Protein AF-A0A929XEB8-F1 (afdb_monomer_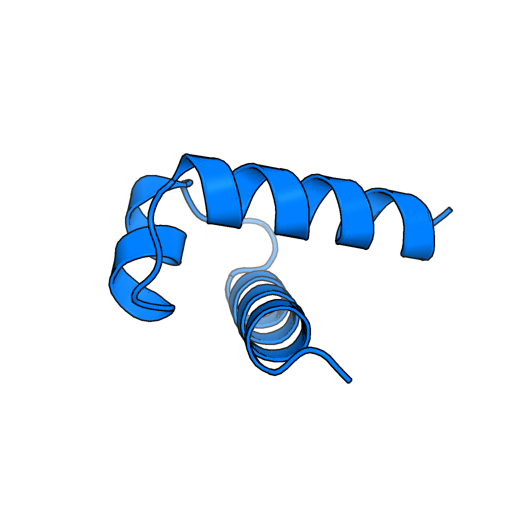lite)

Sequence (48 aa):
MNNYLAATQALLFVAGDDGLTLEEISYVVGIDKTAVRQLLEELMEQLK

Structure (mmCIF, N/CA/C/O backbone):
data_AF-A0A929XEB8-F1
#
_entry.id   AF-A0A929XEB8-F1
#
loop_
_atom_site.group_PDB
_atom_site.id
_atom_site.type_symbol
_atom_site.label_atom_id
_atom_site.label_alt_id
_atom_site.label_comp_id
_atom_site.label_asym_id
_atom_site.label_entity_id
_atom_site.label_seq_id
_atom_site.pdbx_PDB_ins_code
_atom_site.Cartn_x
_atom_site.Cartn_y
_atom_site.Cartn_z
_atom_site.occupancy
_atom_site.B_iso_or_equiv
_atom_site.auth_seq_id
_atom_site.auth_comp_id
_atom_site.auth_asym_id
_atom_site.auth_atom_id
_atom_site.pdbx_PDB_model_num
ATOM 1 N N . MET A 1 1 ? -8.665 -11.969 6.825 1.00 50.19 1 MET A N 1
ATOM 2 C CA . MET A 1 1 ? -7.526 -11.216 6.263 1.00 50.19 1 MET A CA 1
ATOM 3 C C . MET A 1 1 ? -8.126 -10.162 5.349 1.00 50.19 1 MET A C 1
ATOM 5 O O . MET A 1 1 ? -8.910 -10.532 4.486 1.00 50.19 1 MET A O 1
ATOM 9 N N . ASN A 1 2 ? -7.931 -8.876 5.643 1.00 71.88 2 ASN A N 1
ATOM 10 C CA . ASN A 1 2 ? -8.609 -7.790 4.929 1.00 71.88 2 ASN A CA 1
ATOM 11 C C . ASN A 1 2 ? -8.103 -7.785 3.473 1.00 71.88 2 ASN A C 1
ATOM 13 O O . ASN A 1 2 ? -6.905 -7.602 3.265 1.00 71.88 2 ASN A O 1
ATOM 17 N N . ASN A 1 3 ? -8.966 -8.051 2.481 1.00 85.31 3 ASN A N 1
ATOM 18 C CA . ASN A 1 3 ? -8.541 -8.254 1.081 1.00 85.31 3 ASN A CA 1
ATOM 19 C C . ASN A 1 3 ? -7.709 -7.077 0.545 1.00 85.31 3 ASN A C 1
ATOM 21 O O . ASN A 1 3 ? -6.766 -7.277 -0.215 1.00 85.31 3 ASN A O 1
ATOM 25 N N . TYR A 1 4 ? -8.021 -5.863 0.997 1.00 90.38 4 TYR A N 1
ATOM 26 C CA . TYR A 1 4 ? -7.303 -4.653 0.616 1.00 90.38 4 TYR A CA 1
ATOM 27 C C . TYR A 1 4 ? -5.895 -4.566 1.213 1.00 90.38 4 TYR A C 1
ATOM 29 O O . TYR A 1 4 ? -4.987 -4.110 0.533 1.00 90.38 4 TYR A O 1
ATOM 37 N N . LEU A 1 5 ? -5.678 -5.054 2.439 1.00 90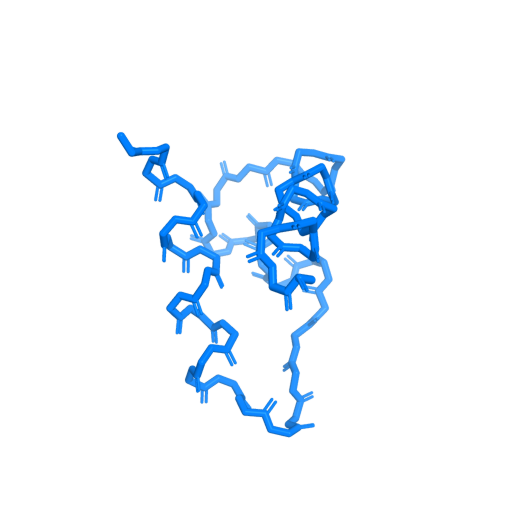.38 5 LEU A N 1
ATOM 38 C CA . LEU A 1 5 ? -4.349 -5.048 3.060 1.00 90.38 5 LEU A CA 1
ATOM 39 C C . LEU A 1 5 ? -3.393 -5.983 2.309 1.00 90.38 5 LEU A C 1
ATOM 41 O O . LEU A 1 5 ? -2.278 -5.591 1.976 1.00 90.38 5 LEU A O 1
ATOM 45 N N . ALA A 1 6 ? -3.861 -7.190 1.976 1.00 91.81 6 ALA A N 1
ATOM 46 C CA . ALA A 1 6 ? -3.081 -8.156 1.205 1.00 91.81 6 ALA A CA 1
ATOM 47 C C . ALA A 1 6 ? -2.780 -7.651 -0.219 1.00 91.81 6 ALA A C 1
ATOM 49 O O . ALA A 1 6 ? -1.666 -7.819 -0.712 1.00 91.81 6 ALA A O 1
ATOM 50 N N . ALA A 1 7 ? -3.750 -6.995 -0.867 1.00 93.19 7 ALA A N 1
ATOM 51 C CA . ALA A 1 7 ? -3.550 -6.385 -2.180 1.00 93.19 7 ALA A CA 1
ATOM 52 C C . ALA A 1 7 ? -2.513 -5.250 -2.129 1.00 93.19 7 ALA A C 1
ATOM 54 O O . ALA A 1 7 ? -1.581 -5.241 -2.930 1.00 93.19 7 ALA A O 1
ATOM 55 N N . THR A 1 8 ? -2.621 -4.340 -1.158 1.00 94.06 8 THR A N 1
ATOM 56 C CA . THR A 1 8 ? -1.661 -3.241 -0.968 1.00 94.06 8 THR A CA 1
ATOM 57 C C . THR A 1 8 ? -0.252 -3.762 -0.671 1.00 94.06 8 THR A C 1
ATOM 59 O O . THR A 1 8 ? 0.711 -3.277 -1.260 1.00 94.06 8 THR A O 1
ATOM 62 N N . GLN A 1 9 ? -0.115 -4.794 0.168 1.00 93.12 9 GLN A N 1
ATOM 63 C CA . GLN A 1 9 ? 1.168 -5.464 0.420 1.00 93.12 9 GLN A CA 1
ATOM 64 C C . GLN A 1 9 ? 1.785 -6.039 -0.860 1.00 93.12 9 GLN A C 1
ATOM 66 O O . GLN A 1 9 ? 2.964 -5.817 -1.126 1.00 93.12 9 GLN A O 1
ATOM 71 N N . ALA A 1 10 ? 0.998 -6.764 -1.661 1.00 94.00 10 ALA A N 1
ATOM 72 C CA . ALA A 1 10 ? 1.479 -7.356 -2.906 1.00 94.00 10 ALA A CA 1
ATOM 73 C C . ALA A 1 10 ? 1.921 -6.287 -3.918 1.00 94.00 10 ALA A C 1
ATOM 75 O O . ALA A 1 10 ? 2.947 -6.455 -4.574 1.00 94.00 10 ALA A O 1
ATOM 76 N N . LEU A 1 11 ? 1.185 -5.175 -4.013 1.00 94.69 11 LEU A N 1
ATOM 77 C CA . LEU A 1 11 ? 1.547 -4.050 -4.878 1.00 94.69 11 LEU A CA 1
ATOM 78 C C . LEU A 1 11 ? 2.882 -3.427 -4.471 1.00 94.69 11 LEU A C 1
ATOM 80 O O . LEU A 1 11 ? 3.752 -3.249 -5.320 1.00 94.69 11 LEU A O 1
ATOM 84 N N . LEU A 1 12 ? 3.071 -3.154 -3.179 1.00 94.75 12 LEU A N 1
ATOM 85 C CA . LEU A 1 12 ? 4.326 -2.600 -2.665 1.00 94.75 12 LEU A CA 1
ATOM 86 C C . LEU A 1 12 ? 5.500 -3.569 -2.832 1.00 94.75 12 LEU A C 1
ATOM 88 O O . LEU A 1 12 ? 6.603 -3.142 -3.158 1.00 94.75 12 LEU A O 1
ATOM 92 N N . PHE A 1 13 ? 5.262 -4.871 -2.664 1.00 94.69 13 PHE A N 1
ATOM 93 C CA . PHE A 1 13 ? 6.283 -5.892 -2.889 1.00 94.69 13 PHE A CA 1
ATOM 94 C C . PHE A 1 13 ? 6.784 -5.899 -4.340 1.00 94.69 13 PHE A C 1
ATOM 96 O O . PHE A 1 13 ? 7.982 -6.028 -4.572 1.00 94.69 13 PHE A O 1
ATOM 103 N N . VAL A 1 14 ? 5.879 -5.744 -5.312 1.00 95.56 14 VAL A N 1
ATOM 104 C CA . VAL A 1 14 ? 6.236 -5.674 -6.739 1.00 95.56 14 VAL A CA 1
ATOM 105 C C . VAL A 1 14 ? 6.910 -4.347 -7.091 1.00 95.56 14 VAL A C 1
ATOM 107 O O . VAL A 1 14 ? 7.838 -4.346 -7.895 1.00 95.56 14 VAL A O 1
ATOM 110 N N . ALA A 1 15 ? 6.464 -3.237 -6.498 1.00 95.75 15 ALA A N 1
ATOM 111 C CA . ALA A 1 15 ? 7.042 -1.915 -6.734 1.00 95.75 15 ALA A CA 1
ATOM 112 C C . ALA A 1 15 ? 8.484 -1.788 -6.218 1.00 95.75 15 ALA A C 1
ATOM 114 O O . ALA A 1 15 ? 9.276 -1.038 -6.785 1.00 95.75 15 ALA A O 1
ATOM 115 N N . GLY A 1 16 ? 8.835 -2.531 -5.163 1.00 94.38 16 GLY A N 1
ATOM 116 C CA . GLY A 1 16 ? 10.187 -2.539 -4.613 1.00 94.38 16 G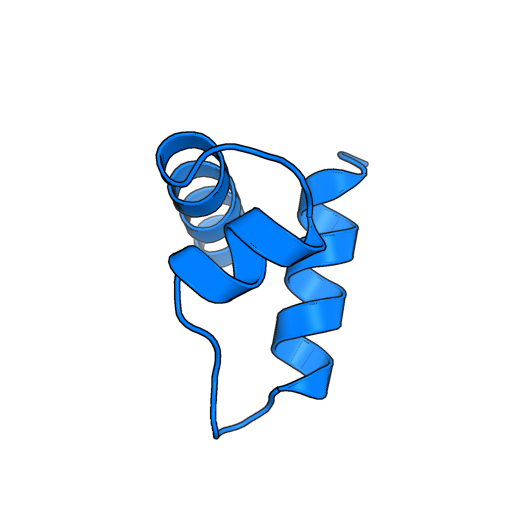LY A CA 1
ATOM 117 C C . GLY A 1 16 ? 10.653 -1.136 -4.214 1.00 94.38 16 GLY A C 1
ATOM 118 O O . GLY A 1 16 ? 9.917 -0.390 -3.568 1.00 94.38 16 GLY A O 1
ATOM 119 N N . ASP A 1 17 ? 11.875 -0.787 -4.616 1.00 95.12 17 ASP A N 1
ATOM 120 C CA . ASP A 1 17 ? 12.532 0.468 -4.232 1.00 95.12 17 ASP A CA 1
ATOM 121 C C . ASP A 1 17 ? 11.944 1.713 -4.921 1.00 95.12 17 ASP A C 1
ATOM 123 O O . ASP A 1 17 ? 12.093 2.819 -4.399 1.00 95.12 17 ASP A O 1
ATOM 127 N N . ASP A 1 18 ? 11.248 1.550 -6.053 1.00 95.31 18 ASP A N 1
ATOM 128 C CA . ASP A 1 18 ? 10.588 2.663 -6.753 1.00 95.31 18 ASP A CA 1
ATOM 129 C C . ASP A 1 18 ? 9.364 3.170 -5.969 1.00 95.31 18 ASP A C 1
ATOM 131 O O . ASP A 1 18 ? 8.998 4.346 -6.047 1.00 95.31 18 ASP A O 1
ATOM 135 N N . GLY A 1 19 ? 8.757 2.292 -5.164 1.00 94.62 19 GLY A N 1
ATOM 136 C CA . GLY A 1 19 ? 7.570 2.594 -4.378 1.00 94.62 19 GLY A CA 1
ATOM 137 C C . GLY A 1 19 ? 6.340 2.923 -5.232 1.00 94.62 19 GLY A C 1
ATOM 138 O O . GLY A 1 19 ? 6.309 2.732 -6.445 1.00 94.62 19 GLY A O 1
ATOM 139 N N . LEU A 1 20 ? 5.281 3.385 -4.567 1.00 96.38 20 LEU A N 1
ATOM 140 C CA . LEU A 1 20 ? 4.034 3.823 -5.197 1.00 96.38 20 LEU A CA 1
ATOM 141 C C . LEU A 1 20 ? 3.481 5.036 -4.452 1.00 96.38 20 LEU A C 1
ATOM 143 O O . LEU A 1 20 ? 3.577 5.134 -3.224 1.00 96.38 20 LEU A O 1
ATO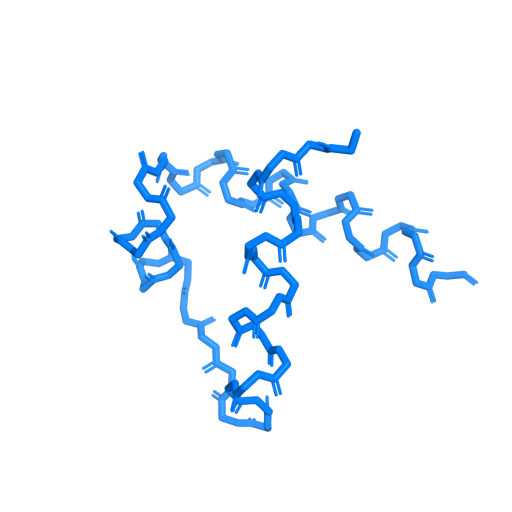M 147 N N . THR A 1 21 ? 2.849 5.941 -5.186 1.00 96.81 21 THR A N 1
ATOM 148 C CA . THR A 1 21 ? 2.074 7.044 -4.610 1.00 96.81 21 THR A CA 1
ATOM 149 C C . THR A 1 21 ? 0.736 6.550 -4.051 1.00 96.81 21 THR A C 1
ATOM 151 O O . THR A 1 21 ? 0.208 5.505 -4.442 1.00 96.81 21 THR A O 1
ATOM 154 N N . LEU A 1 22 ? 0.129 7.328 -3.147 1.00 96.19 22 LEU A N 1
ATOM 155 C CA . LEU A 1 22 ? -1.207 7.019 -2.619 1.00 96.19 22 LEU A CA 1
ATOM 156 C C . LEU A 1 22 ? -2.267 7.024 -3.728 1.00 96.19 22 LEU A C 1
ATOM 158 O O . LEU A 1 22 ? -3.222 6.252 -3.675 1.00 96.19 22 LEU A O 1
ATOM 162 N N . GLU A 1 23 ? -2.098 7.893 -4.724 1.00 96.81 23 GLU A N 1
ATOM 163 C CA . GLU A 1 23 ? -2.908 7.979 -5.935 1.00 96.81 23 GLU A CA 1
ATOM 164 C C . GLU A 1 23 ? -2.906 6.664 -6.722 1.00 96.81 23 GLU A C 1
ATOM 166 O O . GLU A 1 23 ? -3.976 6.164 -7.068 1.00 96.81 23 GLU A O 1
ATOM 171 N N . GLU A 1 24 ? -1.728 6.096 -6.982 1.00 97.00 24 GLU A N 1
ATOM 172 C CA . GLU A 1 24 ? -1.578 4.855 -7.749 1.00 97.00 24 GLU A CA 1
ATOM 173 C C . GLU A 1 24 ? -2.174 3.663 -7.003 1.00 97.00 24 GLU A C 1
ATOM 17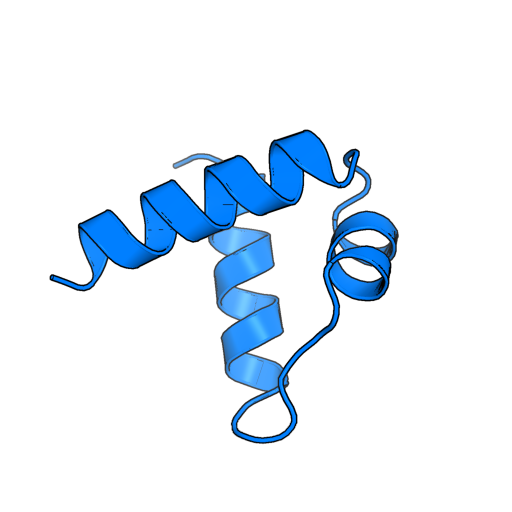5 O O . GLU A 1 24 ? -2.925 2.878 -7.584 1.00 97.00 24 GLU A O 1
ATOM 180 N N . ILE A 1 25 ? -1.921 3.561 -5.696 1.00 96.38 25 ILE A N 1
ATOM 181 C CA . ILE A 1 25 ? -2.494 2.493 -4.870 1.00 96.38 25 ILE A CA 1
ATOM 182 C C . ILE A 1 25 ? -4.020 2.631 -4.814 1.00 96.38 25 ILE A C 1
ATOM 184 O O . ILE A 1 25 ? -4.733 1.648 -4.999 1.00 96.38 25 ILE A O 1
ATOM 188 N N . SER A 1 26 ? -4.538 3.846 -4.616 1.00 96.94 26 SER A N 1
ATOM 189 C CA . SER A 1 26 ? -5.980 4.128 -4.605 1.00 96.94 26 SER A CA 1
ATOM 190 C C . SER A 1 26 ? -6.644 3.722 -5.922 1.00 96.94 26 SER A C 1
ATOM 192 O O . SER A 1 26 ? -7.687 3.064 -5.909 1.00 96.94 26 SER A O 1
ATOM 194 N N . TYR A 1 27 ? -6.010 4.044 -7.052 1.00 96.62 27 TYR A N 1
ATOM 195 C CA . TYR A 1 27 ? -6.492 3.677 -8.380 1.00 96.62 27 TYR A CA 1
ATOM 196 C C . TYR A 1 27 ? -6.546 2.157 -8.590 1.00 96.62 27 TYR A C 1
ATOM 198 O O . TYR A 1 27 ? -7.550 1.649 -9.087 1.00 96.62 27 TYR A O 1
ATOM 206 N N . VAL A 1 28 ? -5.500 1.425 -8.194 1.00 94.56 28 VAL A N 1
ATOM 207 C CA . VAL A 1 28 ? -5.420 -0.030 -8.414 1.00 94.56 28 VAL A CA 1
ATOM 208 C C . VAL A 1 28 ? -6.299 -0.813 -7.437 1.00 94.56 28 VAL A C 1
ATOM 210 O O . VAL A 1 28 ? -6.959 -1.773 -7.830 1.00 94.56 28 VAL A O 1
ATOM 213 N N . VAL A 1 29 ? -6.321 -0.417 -6.164 1.00 92.50 29 VAL A N 1
ATOM 214 C CA . VAL A 1 29 ? -7.058 -1.116 -5.098 1.00 92.50 29 VAL A CA 1
ATOM 215 C C . VAL A 1 29 ? -8.552 -0.760 -5.113 1.00 92.50 29 VAL A C 1
ATOM 217 O O . VAL A 1 29 ? -9.373 -1.530 -4.616 1.00 92.50 29 VAL A O 1
ATOM 220 N N . GLY A 1 30 ? -8.925 0.374 -5.716 1.00 94.56 30 GLY A N 1
ATOM 221 C CA . GLY A 1 30 ? -10.320 0.791 -5.879 1.00 94.56 30 GLY A CA 1
ATOM 222 C C . GLY A 1 30 ? -10.947 1.383 -4.613 1.00 94.56 30 GLY A C 1
ATOM 223 O O . GLY A 1 30 ? -12.162 1.313 -4.437 1.00 94.56 30 GLY A O 1
ATOM 224 N N . ILE A 1 31 ? -10.127 1.956 -3.730 1.00 94.62 31 ILE A N 1
ATOM 225 C CA . ILE A 1 31 ? -10.550 2.619 -2.487 1.00 94.62 31 ILE A CA 1
ATOM 226 C C . ILE A 1 31 ? -9.998 4.042 -2.436 1.00 94.62 31 ILE A C 1
ATOM 228 O O . ILE A 1 31 ? -9.045 4.370 -3.141 1.00 94.62 31 ILE A O 1
ATOM 232 N N . ASP A 1 32 ? -10.574 4.904 -1.602 1.00 96.38 32 ASP A N 1
ATOM 233 C CA . ASP A 1 32 ? -10.105 6.281 -1.478 1.00 96.38 32 ASP A CA 1
ATOM 234 C C . ASP A 1 32 ? -8.732 6.379 -0.785 1.00 96.38 32 ASP A C 1
ATOM 236 O O . ASP A 1 32 ? -8.297 5.491 -0.050 1.00 96.38 32 ASP A O 1
ATOM 240 N N . LYS A 1 33 ? -8.045 7.505 -0.997 1.00 96.25 33 LYS A N 1
ATOM 241 C CA . LYS A 1 33 ? -6.689 7.734 -0.474 1.00 96.25 33 LYS A CA 1
ATOM 242 C C . LYS A 1 33 ? -6.606 7.722 1.056 1.00 96.25 33 LYS A C 1
ATOM 244 O O . LYS A 1 33 ? -5.552 7.383 1.592 1.00 96.25 33 LYS A O 1
ATOM 249 N N . THR A 1 34 ? -7.676 8.093 1.763 1.00 96.50 34 THR A N 1
ATOM 250 C CA . THR A 1 34 ? -7.711 8.054 3.235 1.00 96.50 34 THR A CA 1
ATOM 251 C C . THR A 1 34 ? -7.699 6.610 3.712 1.00 96.50 34 THR A C 1
ATOM 253 O O . THR A 1 34 ? -6.904 6.266 4.586 1.00 96.50 34 THR A O 1
ATOM 256 N N . ALA A 1 35 ? -8.508 5.752 3.086 1.00 95.00 35 ALA A N 1
ATOM 257 C CA . ALA A 1 35 ? -8.513 4.318 3.358 1.00 95.00 35 ALA A CA 1
ATOM 258 C C . ALA A 1 35 ? -7.165 3.659 3.008 1.00 95.00 35 ALA A C 1
ATOM 260 O O . ALA A 1 35 ? -6.660 2.856 3.790 1.00 95.00 35 ALA A O 1
ATOM 261 N N . VAL A 1 36 ? -6.526 4.044 1.892 1.00 96.12 36 VAL A N 1
ATOM 262 C CA . VAL A 1 36 ? -5.156 3.588 1.571 1.00 96.12 36 VAL A CA 1
ATOM 263 C C . VAL A 1 36 ? -4.177 3.967 2.680 1.00 96.12 36 VAL A C 1
ATOM 265 O O . VAL A 1 36 ? -3.407 3.118 3.122 1.00 96.12 36 VAL A O 1
ATOM 268 N N . ARG A 1 37 ? -4.206 5.219 3.159 1.00 96.19 37 ARG A N 1
ATOM 269 C CA . ARG A 1 37 ? -3.317 5.665 4.241 1.00 96.19 37 ARG A CA 1
ATOM 270 C C . ARG A 1 37 ? -3.496 4.817 5.503 1.00 96.19 37 ARG A C 1
ATOM 272 O O . ARG A 1 37 ? -2.496 4.379 6.057 1.00 96.19 37 ARG A O 1
ATOM 279 N N . GLN A 1 38 ? -4.734 4.549 5.915 1.00 95.06 38 GLN A N 1
ATOM 280 C CA . GLN A 1 38 ? -5.011 3.711 7.089 1.00 95.06 38 GLN A CA 1
ATOM 281 C C . GLN A 1 38 ? -4.465 2.288 6.920 1.00 95.06 38 GLN A C 1
ATOM 283 O O . GLN A 1 38 ? -3.823 1.766 7.825 1.00 95.06 38 GLN A O 1
ATOM 288 N N . LEU A 1 39 ? -4.634 1.684 5.739 1.00 93.62 39 LEU A N 1
ATOM 289 C CA . LEU A 1 39 ? -4.069 0.361 5.454 1.00 93.62 39 LEU A CA 1
ATOM 290 C C . LEU A 1 39 ? -2.538 0.350 5.521 1.00 93.62 39 LEU A C 1
ATOM 292 O O . LEU A 1 39 ? -1.955 -0.633 5.969 1.00 93.62 39 LEU A O 1
ATOM 296 N N . LEU A 1 40 ? -1.877 1.420 5.071 1.00 95.12 40 LEU A N 1
ATOM 297 C CA . LEU A 1 40 ? -0.421 1.536 5.170 1.00 95.12 40 LEU A CA 1
ATOM 298 C C . LEU A 1 40 ? 0.042 1.707 6.621 1.00 95.12 40 LEU A C 1
ATOM 300 O O . LEU A 1 40 ? 1.057 1.128 6.997 1.00 95.12 40 LEU A O 1
ATOM 304 N N . GLU A 1 41 ? -0.699 2.453 7.439 1.00 95.12 41 GLU A N 1
ATOM 305 C CA . GLU A 1 41 ? -0.432 2.576 8.878 1.00 95.12 41 GLU A CA 1
ATOM 306 C C . GLU A 1 41 ? -0.564 1.213 9.579 1.00 95.12 41 GLU A C 1
ATOM 308 O O . GLU A 1 41 ? 0.370 0.793 10.264 1.00 95.12 41 GLU A O 1
ATOM 313 N N . GLU A 1 42 ? -1.645 0.466 9.320 1.00 92.94 42 GLU A N 1
ATOM 314 C CA . GLU A 1 42 ? -1.828 -0.910 9.817 1.00 92.94 42 GLU A CA 1
ATOM 315 C C . GLU A 1 42 ? -0.691 -1.840 9.364 1.00 92.94 42 GLU A C 1
ATOM 317 O O . GLU A 1 42 ? -0.181 -2.650 10.142 1.00 92.94 42 GLU A O 1
ATOM 322 N N . LEU A 1 43 ? -0.266 -1.722 8.102 1.00 91.38 43 LEU A N 1
ATOM 323 C CA . LEU A 1 43 ? 0.840 -2.503 7.558 1.00 91.38 43 LEU A CA 1
ATOM 324 C C . LEU A 1 43 ? 2.156 -2.206 8.285 1.00 91.38 43 LEU A C 1
ATOM 326 O O . LEU A 1 43 ? 2.897 -3.125 8.631 1.00 91.38 43 LEU A O 1
ATOM 330 N N . MET A 1 44 ? 2.447 -0.930 8.530 1.00 91.94 44 MET A N 1
ATOM 331 C CA . MET A 1 44 ? 3.645 -0.512 9.256 1.00 91.94 44 MET A CA 1
ATOM 332 C C . MET A 1 44 ? 3.637 -0.990 10.709 1.00 91.94 44 MET A C 1
ATOM 334 O O . MET A 1 44 ? 4.699 -1.295 11.247 1.00 91.94 44 MET A O 1
ATOM 338 N N . GLU A 1 45 ? 2.472 -1.066 11.350 1.00 93.44 45 GLU A N 1
ATOM 339 C CA . GLU A 1 45 ? 2.347 -1.629 12.696 1.00 93.44 45 GLU A CA 1
ATOM 340 C C . GLU A 1 45 ? 2.632 -3.133 12.735 1.00 93.44 45 GLU A C 1
ATOM 342 O O . GLU A 1 45 ? 3.246 -3.597 13.690 1.00 93.44 45 GLU A O 1
ATOM 347 N N . GLN A 1 46 ? 2.253 -3.884 11.697 1.00 88.31 46 GLN A N 1
ATOM 348 C CA . GLN A 1 46 ? 2.512 -5.330 11.610 1.00 88.31 46 GLN A CA 1
ATOM 349 C C . GLN A 1 46 ? 3.973 -5.690 11.315 1.00 88.31 46 GLN A C 1
ATOM 351 O O . GLN A 1 46 ? 4.379 -6.823 11.560 1.00 88.31 46 GLN A O 1
ATOM 356 N N . LEU A 1 47 ? 4.741 -4.760 10.743 1.00 82.38 47 LEU A N 1
ATOM 357 C CA . LEU A 1 47 ? 6.152 -4.958 10.392 1.00 82.38 47 LEU A CA 1
ATOM 358 C C . LEU A 1 47 ? 7.125 -4.552 11.512 1.00 82.38 47 LEU A C 1
ATOM 360 O O . LEU A 1 47 ? 8.334 -4.721 11.345 1.00 82.38 47 LEU A O 1
ATOM 364 N N . LYS A 1 48 ? 6.617 -4.000 12.619 1.00 71.62 48 LYS A N 1
ATOM 365 C CA . LYS A 1 48 ? 7.387 -3.760 13.848 1.00 71.62 48 LYS A CA 1
ATOM 366 C C . LYS A 1 48 ? 7.537 -5.041 14.659 1.00 71.62 48 LYS A C 1
ATOM 368 O O . LYS A 1 48 ? 8.626 -5.198 15.253 1.00 71.62 48 LYS A O 1
#

Radius of gyration: 9.89 Å; chains: 1; bounding box: 23×19×22 Å

pLDDT: 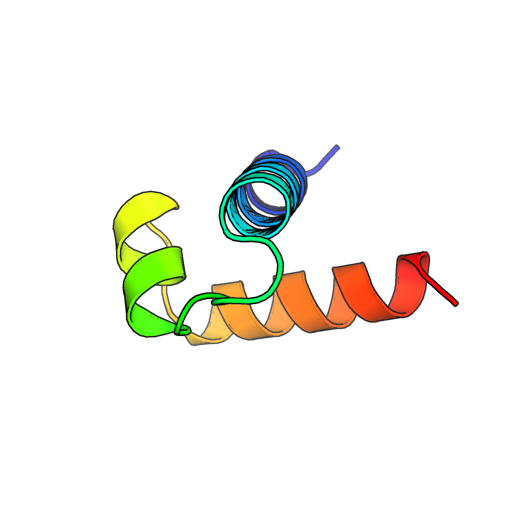mean 92.21, std 8.09, range [50.19, 97.0]

Secondary structure (DSSP, 8-state):
--HHHHHHHHHHHHHGGG---HHHHHHHHTS-HHHHHHHHHHHHHHT-

Foldseek 3Di:
DPPLLVVLVVVQVVCDPVGDDLVVSCVVSVHDSVVSVVSVVVVVVVVD